Protein AF-A0A1V1X5X8-F1 (afdb_monomer)

Foldseek 3Di:
DDDDDFDFDDPPDPLVVVCVVVVVDDPDPVPDDGDDSPCVVPHDPQAVVQVVVLVVLLQLVLVCVVVVNAPQPDDPDPDDDPDDDPVNVVSVVQNVVCLVQVWHWDADPVGDIDTDRHDSVVSVVSSVVVNVDRRHHPDDPPPDD

Nearest PDB structures (foldseek):
  2v79-assembly1_B  TM=1.898E-01  e=1.488E-01  Bacillus subtilis
  4v7h-assembly1_AT  TM=1.642E-01  e=2.102E+00  Thermomyces lanuginosus
  4v6i-assembly1_AS  TM=2.571E-01  e=6.722E+00  Saccharomyces cerevisiae

Solvent-accessible surface area (backbone atoms only — not comparable to full-atom values): 9355 Å² total; per-residue (Å²): 141,76,92,79,87,82,63,86,72,60,84,97,36,71,67,55,58,52,35,53,77,68,68,71,57,65,98,42,75,90,68,63,65,80,51,73,82,78,44,81,84,86,37,54,74,51,43,52,56,34,51,55,50,50,52,52,52,51,51,52,51,19,55,39,36,63,72,72,44,75,80,64,84,94,56,91,69,85,70,88,74,77,94,63,60,75,64,58,54,50,48,51,53,47,48,55,50,22,76,73,73,44,54,56,66,49,65,49,98,88,62,53,77,46,77,57,88,59,42,61,68,58,36,48,55,48,52,60,53,48,77,78,48,85,86,61,44,78,71,76,78,79,73,83,125

Mean predicted aligned error: 13.85 Å

Secondary structure (DSSP, 8-state):
----------SS-HHHHHHHHTT-S-SSGGG--S----GGGTS-HHHHHHHHHHHHHHHHHHHHHHTT----TT--------S--HHHHHHHHHHHHHHHH---EEE-TT--EEE----HHHHHHHHHHHHTS----SS------

Radius of gyration: 19.25 Å; Cα contacts (8 Å, |Δi|>4): 101; chains: 1; bounding box: 50×44×46 Å

Structure (mmCIF, N/CA/C/O backbone):
data_AF-A0A1V1X5X8-F1
#
_entry.id   AF-A0A1V1X5X8-F1
#
loop_
_atom_site.group_PDB
_atom_site.id
_atom_site.type_symbol
_atom_site.label_atom_id
_atom_site.label_alt_id
_atom_site.label_comp_id
_atom_site.label_asym_id
_atom_site.label_entity_id
_atom_site.label_seq_id
_atom_site.pdbx_PDB_ins_code
_atom_site.Cartn_x
_atom_site.Cartn_y
_atom_site.Cartn_z
_atom_site.occupancy
_atom_site.B_iso_or_equiv
_atom_site.auth_seq_id
_atom_site.auth_comp_id
_atom_site.auth_asym_id
_atom_site.auth_atom_id
_atom_site.pdbx_PDB_model_num
ATOM 1 N N . MET A 1 1 ? 26.946 6.773 -8.003 1.00 38.41 1 MET A N 1
ATOM 2 C CA . MET A 1 1 ? 25.480 6.985 -8.058 1.00 38.41 1 MET A CA 1
ATOM 3 C C . MET A 1 1 ? 24.883 5.674 -8.562 1.00 38.41 1 MET A C 1
ATOM 5 O O . MET A 1 1 ? 25.233 5.287 -9.660 1.00 38.41 1 MET A O 1
ATOM 9 N N . THR A 1 2 ? 24.160 4.848 -7.809 1.00 34.84 2 THR A N 1
ATOM 10 C CA . THR A 1 2 ? 23.226 5.055 -6.687 1.00 34.84 2 THR A CA 1
ATOM 11 C C . THR A 1 2 ? 23.295 3.884 -5.694 1.00 34.84 2 THR A C 1
ATOM 13 O O . THR A 1 2 ? 23.499 2.751 -6.120 1.00 34.84 2 THR A O 1
ATOM 16 N N . MET A 1 3 ? 23.104 4.178 -4.402 1.00 31.17 3 MET A N 1
ATOM 17 C CA . MET A 1 3 ? 23.067 3.223 -3.285 1.00 31.17 3 MET A CA 1
ATOM 18 C C . MET A 1 3 ? 22.102 2.058 -3.527 1.00 31.17 3 MET A C 1
ATOM 20 O O . MET A 1 3 ? 20.928 2.257 -3.834 1.00 31.17 3 MET A O 1
ATOM 24 N N . THR A 1 4 ? 22.632 0.853 -3.361 1.00 39.50 4 THR A N 1
ATOM 25 C CA . THR A 1 4 ? 21.940 -0.433 -3.370 1.00 39.50 4 THR A CA 1
ATOM 26 C C . THR A 1 4 ? 21.416 -0.718 -1.963 1.00 39.50 4 THR A C 1
ATOM 28 O O . THR A 1 4 ? 22.206 -0.865 -1.034 1.00 39.50 4 THR A O 1
ATOM 31 N N . ASP A 1 5 ? 20.095 -0.788 -1.803 1.00 37.59 5 ASP A N 1
ATOM 32 C CA . ASP A 1 5 ? 19.448 -1.279 -0.583 1.00 37.59 5 ASP A CA 1
ATOM 33 C C . ASP A 1 5 ? 19.644 -2.807 -0.473 1.00 37.59 5 ASP A C 1
ATOM 35 O O . ASP A 1 5 ? 19.360 -3.545 -1.419 1.00 37.59 5 ASP A O 1
ATOM 39 N N . ILE A 1 6 ? 20.165 -3.270 0.668 1.00 39.81 6 ILE A N 1
ATOM 40 C CA . ILE A 1 6 ? 20.749 -4.609 0.875 1.00 39.81 6 ILE A CA 1
ATOM 41 C C . ILE A 1 6 ? 19.756 -5.538 1.596 1.00 39.81 6 ILE A C 1
ATOM 43 O O . ILE A 1 6 ? 19.283 -5.211 2.683 1.00 39.81 6 ILE A O 1
ATOM 47 N N . LEU A 1 7 ? 19.498 -6.731 1.043 1.00 44.41 7 LEU A N 1
ATOM 48 C CA . LEU A 1 7 ? 18.863 -7.869 1.736 1.00 44.41 7 LEU A CA 1
ATOM 49 C C . LEU A 1 7 ? 19.526 -9.185 1.279 1.00 44.41 7 LEU A C 1
ATOM 51 O O . LEU A 1 7 ? 19.619 -9.454 0.084 1.00 44.41 7 LEU A O 1
ATOM 55 N N . LEU A 1 8 ? 20.034 -9.970 2.236 1.00 42.66 8 LEU A N 1
ATOM 56 C CA . LEU A 1 8 ? 20.897 -11.147 2.041 1.00 42.66 8 LEU A CA 1
ATOM 57 C C . LEU A 1 8 ? 20.191 -12.301 1.300 1.00 42.66 8 LEU A C 1
ATOM 59 O O . LEU A 1 8 ? 19.216 -12.850 1.801 1.00 42.66 8 LEU A O 1
ATOM 63 N N . ILE A 1 9 ? 20.742 -12.720 0.154 1.00 48.03 9 ILE A N 1
ATOM 64 C CA . ILE A 1 9 ? 20.461 -14.023 -0.470 1.00 48.03 9 ILE A CA 1
ATOM 65 C C . ILE A 1 9 ? 21.612 -14.948 -0.059 1.00 48.03 9 ILE A C 1
ATOM 67 O O . ILE A 1 9 ? 22.742 -14.740 -0.495 1.00 48.03 9 ILE A O 1
ATOM 71 N N . GLN A 1 10 ? 21.353 -15.938 0.795 1.00 47.47 10 GLN A N 1
ATOM 72 C CA . GLN A 1 10 ? 22.310 -16.999 1.134 1.00 47.47 10 GLN A CA 1
ATOM 73 C C . GLN A 1 10 ? 21.636 -18.371 0.952 1.00 47.47 10 GLN A C 1
ATOM 75 O O . GLN A 1 10 ? 20.449 -18.493 1.242 1.00 47.47 10 GLN A O 1
ATOM 80 N N . PRO A 1 11 ? 22.327 -19.408 0.446 1.00 53.38 11 PRO A N 1
ATOM 81 C CA . PRO A 1 11 ? 21.779 -20.767 0.414 1.00 53.38 11 PRO A CA 1
ATOM 82 C C . PRO A 1 11 ? 21.581 -21.325 1.843 1.00 53.38 11 PRO A C 1
ATOM 84 O O . PRO A 1 11 ? 22.369 -20.976 2.723 1.00 53.38 11 PRO A O 1
ATOM 87 N N . PRO A 1 12 ? 20.574 -22.192 2.098 1.00 50.28 12 PRO A N 1
ATOM 88 C CA . PRO A 1 12 ? 19.619 -22.795 1.168 1.00 50.28 12 PRO A CA 1
ATOM 89 C C . PRO A 1 12 ? 18.260 -22.078 1.241 1.00 50.28 12 PRO A C 1
ATOM 91 O O . PRO A 1 12 ? 17.331 -22.511 1.921 1.00 50.28 12 PRO A O 1
ATOM 94 N N . ILE A 1 13 ? 18.134 -20.942 0.558 1.00 61.31 13 ILE A N 1
ATOM 95 C CA . ILE A 1 13 ? 16.864 -20.218 0.446 1.00 61.31 13 ILE A CA 1
ATOM 96 C C . ILE A 1 13 ? 16.261 -20.528 -0.924 1.00 61.31 13 ILE A C 1
ATOM 98 O O . ILE A 1 13 ? 16.968 -20.530 -1.928 1.00 61.31 13 ILE A O 1
ATOM 102 N N . ARG A 1 14 ? 14.944 -20.755 -0.974 1.00 61.22 14 ARG A N 1
ATOM 103 C CA . ARG A 1 14 ? 14.159 -21.023 -2.197 1.00 61.22 14 ARG A CA 1
ATOM 104 C C . ARG A 1 14 ? 14.453 -20.043 -3.348 1.00 61.22 14 ARG A C 1
ATOM 106 O O . ARG A 1 14 ? 14.395 -20.417 -4.515 1.00 61.22 14 ARG A O 1
ATOM 113 N N . ASP A 1 15 ? 14.809 -18.804 -3.022 1.00 60.84 15 ASP A N 1
ATOM 114 C CA . ASP A 1 15 ? 15.202 -17.780 -3.993 1.00 60.84 15 ASP A CA 1
ATOM 115 C C . ASP A 1 15 ? 16.486 -18.145 -4.757 1.00 60.84 15 ASP A C 1
ATOM 117 O O . ASP A 1 15 ? 16.589 -17.854 -5.948 1.00 60.84 15 ASP A O 1
ATOM 121 N N . PHE A 1 16 ? 17.443 -18.823 -4.114 1.00 65.69 16 PHE A N 1
ATOM 122 C CA . PHE A 1 16 ? 18.665 -19.315 -4.756 1.00 65.69 16 PHE A CA 1
ATOM 123 C C . PHE A 1 16 ? 18.345 -20.373 -5.818 1.00 65.69 16 PHE A C 1
ATOM 125 O O . PHE A 1 16 ? 18.811 -20.271 -6.952 1.00 65.69 16 PHE A O 1
ATOM 132 N N . GLU A 1 17 ? 17.498 -21.348 -5.476 1.00 68.38 17 GLU A N 1
ATOM 133 C CA . GLU A 1 17 ? 17.066 -22.401 -6.405 1.00 68.38 17 GLU A CA 1
ATOM 134 C C . GLU A 1 17 ? 16.296 -21.817 -7.594 1.00 68.38 17 GLU A C 1
ATOM 136 O O . GLU A 1 17 ? 16.559 -22.168 -8.743 1.00 68.38 17 GLU A O 1
ATOM 141 N N . LEU A 1 18 ? 15.393 -20.863 -7.342 1.00 67.44 18 LEU A N 1
ATOM 142 C CA . LEU A 1 18 ? 14.653 -20.174 -8.397 1.00 67.44 18 LEU A CA 1
ATOM 143 C C . LEU A 1 18 ? 15.593 -19.414 -9.347 1.00 67.44 18 LEU A C 1
ATOM 145 O O . LEU A 1 18 ? 15.452 -19.521 -10.563 1.00 67.44 18 LEU A O 1
ATOM 149 N N . CYS A 1 19 ? 16.572 -18.677 -8.815 1.00 65.75 19 CYS A N 1
ATOM 150 C CA . CYS A 1 19 ? 17.537 -17.937 -9.633 1.00 65.75 19 CYS A CA 1
ATOM 151 C C . CYS A 1 19 ? 18.460 -18.866 -10.437 1.00 65.75 19 CYS A C 1
ATOM 153 O O . CYS A 1 19 ? 18.830 -18.530 -11.566 1.00 65.75 19 CYS A O 1
ATOM 155 N N . SER A 1 20 ? 18.815 -20.026 -9.874 1.00 69.62 20 SER A N 1
ATOM 156 C CA . SER A 1 20 ? 19.581 -21.071 -10.561 1.00 69.62 20 SER A CA 1
ATOM 157 C C . SER A 1 20 ? 18.790 -21.651 -11.734 1.00 69.62 20 SER A C 1
ATOM 159 O O . SER A 1 20 ? 19.279 -21.657 -12.864 1.00 69.62 20 SER A O 1
ATOM 161 N N . ASN A 1 21 ? 17.524 -22.015 -11.503 1.00 73.94 21 ASN A N 1
ATOM 162 C CA . ASN A 1 21 ? 16.625 -22.535 -12.537 1.00 73.94 21 ASN A CA 1
ATOM 163 C C . ASN A 1 21 ? 16.388 -21.529 -13.673 1.00 73.94 21 ASN A C 1
ATOM 165 O O . ASN A 1 21 ? 16.268 -21.913 -14.835 1.00 73.94 21 ASN A O 1
ATOM 169 N N . LEU A 1 22 ? 16.355 -20.235 -13.351 1.00 71.25 22 LEU A N 1
ATOM 170 C CA . LEU A 1 22 ? 16.197 -19.155 -14.325 1.00 71.25 22 LEU A CA 1
ATOM 171 C C . LEU A 1 22 ? 17.508 -18.762 -15.036 1.00 71.25 22 LEU A C 1
ATOM 173 O O . LEU A 1 22 ? 17.475 -17.883 -15.894 1.00 71.25 22 LEU A O 1
ATOM 177 N N . LYS A 1 23 ? 18.648 -19.397 -14.713 1.00 70.81 23 LYS A N 1
ATOM 178 C CA . LYS A 1 23 ? 19.988 -19.098 -15.264 1.00 70.81 23 LYS A CA 1
ATOM 179 C C . LYS A 1 23 ? 20.426 -17.634 -15.100 1.00 70.81 23 LYS A C 1
ATOM 181 O O . LYS A 1 23 ? 21.117 -17.087 -15.953 1.00 70.81 23 LYS A O 1
ATOM 186 N N . ILE A 1 24 ? 20.015 -16.992 -14.007 1.00 71.31 24 ILE A N 1
ATOM 187 C CA . ILE A 1 24 ? 20.370 -15.591 -13.704 1.00 71.31 24 ILE A CA 1
ATOM 188 C C . ILE A 1 24 ? 21.609 -15.516 -12.795 1.00 71.31 24 ILE A C 1
ATOM 190 O O . ILE A 1 24 ? 22.236 -14.464 -12.664 1.00 71.31 24 ILE A O 1
ATOM 194 N N . LEU A 1 25 ? 21.971 -16.627 -12.144 1.00 71.62 25 LEU A N 1
ATOM 195 C CA . LEU A 1 25 ? 23.138 -16.682 -11.268 1.00 71.62 25 LEU A CA 1
ATOM 196 C C . LEU A 1 25 ? 24.450 -16.606 -12.072 1.00 71.62 25 LEU A C 1
ATOM 198 O O . LEU A 1 25 ? 24.530 -17.190 -13.150 1.00 71.62 25 LEU A O 1
ATOM 202 N N . PRO A 1 26 ? 25.493 -15.940 -11.544 1.00 69.19 26 PRO A N 1
ATOM 203 C CA . PRO A 1 26 ? 26.822 -15.961 -12.146 1.00 69.19 26 PRO A CA 1
ATOM 204 C C . PRO A 1 26 ? 27.417 -17.375 -12.183 1.00 69.19 26 PRO A C 1
ATOM 206 O O . PRO A 1 26 ? 27.251 -18.137 -11.230 1.00 69.19 26 PRO A O 1
ATOM 209 N N . ASP A 1 27 ? 28.216 -17.673 -13.213 1.00 69.19 27 ASP A N 1
ATOM 210 C CA . ASP A 1 27 ? 28.870 -18.984 -13.395 1.00 69.19 27 ASP A CA 1
ATOM 211 C C . ASP A 1 27 ? 29.817 -19.371 -12.247 1.00 69.19 27 ASP A C 1
ATOM 213 O O . ASP A 1 27 ? 30.105 -20.546 -12.026 1.00 69.19 27 ASP A O 1
ATOM 217 N N . LYS A 1 28 ? 30.340 -18.380 -11.514 1.00 70.75 28 LYS A N 1
ATOM 218 C CA . LYS A 1 28 ? 31.267 -18.589 -10.396 1.00 70.75 28 LYS A CA 1
ATOM 219 C C . LYS A 1 28 ? 30.673 -18.048 -9.104 1.00 70.75 28 LYS A C 1
ATOM 221 O O . LYS A 1 28 ? 30.284 -16.88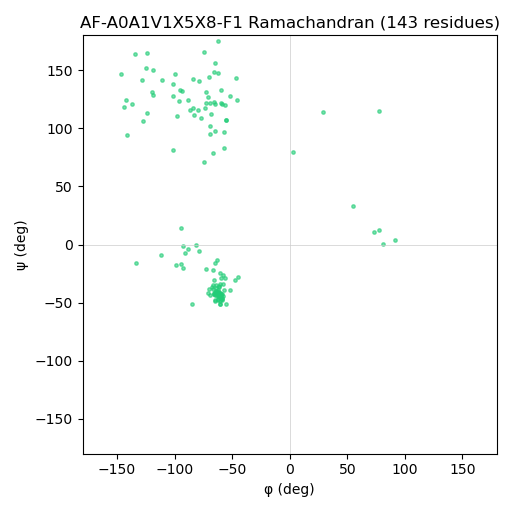4 -9.035 1.00 70.75 28 LYS A O 1
ATOM 226 N N . PHE A 1 29 ? 30.712 -18.860 -8.047 1.00 66.19 29 PHE A N 1
ATOM 227 C CA . PHE A 1 29 ? 30.240 -18.478 -6.710 1.00 66.19 29 PHE A CA 1
ATOM 228 C C . PHE A 1 29 ? 30.958 -17.233 -6.161 1.00 66.19 29 PHE A C 1
ATOM 230 O O . PHE A 1 29 ? 30.34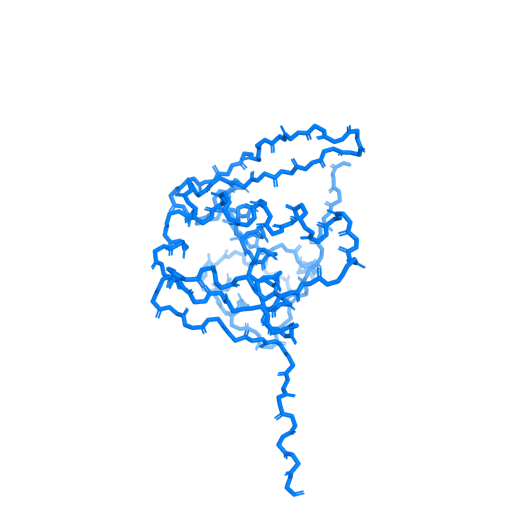0 -16.388 -5.529 1.00 66.19 29 PHE A O 1
ATOM 237 N N . SER A 1 30 ? 32.243 -17.049 -6.481 1.00 65.25 30 SER A N 1
ATOM 238 C CA . SER A 1 30 ? 33.019 -15.857 -6.100 1.00 65.25 30 SER A CA 1
ATOM 239 C C . SER A 1 30 ? 32.532 -14.551 -6.744 1.00 65.25 30 SER A C 1
ATOM 241 O O . SER A 1 30 ? 32.893 -13.470 -6.283 1.00 65.25 30 SER A O 1
ATOM 243 N N . LEU A 1 31 ? 31.715 -14.635 -7.799 1.00 61.97 31 LEU A N 1
ATOM 244 C CA . LEU A 1 31 ? 31.061 -13.491 -8.438 1.00 61.97 31 LEU A CA 1
ATOM 245 C C . LEU A 1 31 ? 29.676 -13.203 -7.841 1.00 61.97 31 LEU A C 1
ATOM 247 O O . LEU A 1 31 ? 29.074 -12.181 -8.177 1.00 61.97 31 LEU A O 1
ATOM 251 N N . MET A 1 32 ? 29.168 -14.066 -6.952 1.00 64.62 32 MET A N 1
ATOM 252 C CA . MET A 1 32 ? 27.943 -13.800 -6.206 1.00 64.62 32 MET A CA 1
ATOM 253 C C . MET A 1 32 ? 28.211 -12.669 -5.214 1.00 64.62 32 MET A C 1
ATOM 255 O O . MET A 1 32 ? 28.822 -12.856 -4.166 1.00 64.62 32 MET A O 1
ATOM 259 N N . ARG A 1 33 ? 27.763 -11.460 -5.549 1.00 59.97 33 ARG A N 1
ATOM 260 C CA . ARG A 1 33 ? 27.704 -10.362 -4.582 1.00 59.97 33 ARG A CA 1
ATOM 261 C C . ARG A 1 33 ? 26.406 -10.475 -3.797 1.00 59.97 33 ARG A C 1
ATOM 263 O O . ARG A 1 33 ? 25.366 -10.792 -4.372 1.00 59.97 33 ARG A O 1
ATOM 270 N N . SER A 1 34 ? 26.454 -10.173 -2.503 1.00 48.22 34 SER A N 1
ATOM 271 C CA . SER A 1 34 ? 25.253 -10.050 -1.680 1.00 48.22 34 SER A CA 1
ATOM 272 C C . SER A 1 34 ? 24.293 -9.032 -2.309 1.00 48.22 34 SER A C 1
ATOM 274 O O . SER A 1 34 ? 24.518 -7.826 -2.246 1.00 48.22 34 SER A O 1
ATOM 276 N N . SER A 1 35 ? 23.213 -9.564 -2.885 1.00 55.91 35 SER A N 1
ATOM 277 C CA . SER A 1 35 ? 21.990 -8.918 -3.377 1.00 55.91 35 SER A CA 1
ATOM 278 C C . SER A 1 35 ? 22.018 -8.171 -4.724 1.00 55.91 35 SER A C 1
ATOM 280 O O . SER A 1 35 ? 22.574 -7.089 -4.878 1.00 55.91 35 SER A O 1
ATOM 282 N N . ALA A 1 36 ? 21.247 -8.709 -5.669 1.00 49.38 36 ALA A N 1
ATOM 283 C CA . ALA A 1 36 ? 20.113 -8.006 -6.261 1.00 49.38 36 ALA A CA 1
ATOM 284 C C . ALA A 1 36 ? 19.032 -9.064 -6.510 1.00 49.38 36 ALA A C 1
ATOM 286 O O . ALA A 1 36 ? 19.280 -10.019 -7.241 1.00 49.38 36 ALA A O 1
ATOM 287 N N . LEU A 1 37 ? 17.859 -8.931 -5.878 1.00 51.22 37 LEU A N 1
ATOM 288 C CA . LEU A 1 37 ? 16.689 -9.722 -6.261 1.00 51.22 37 LEU A CA 1
ATOM 289 C C . LEU A 1 37 ? 16.457 -9.442 -7.750 1.00 51.22 37 LEU A C 1
ATOM 291 O O . LEU A 1 37 ? 16.268 -8.272 -8.109 1.00 51.22 37 LEU A O 1
ATOM 295 N N . PRO A 1 38 ? 16.506 -10.461 -8.616 1.00 51.22 38 PRO A N 1
ATOM 296 C CA . PRO A 1 38 ? 16.343 -10.265 -10.039 1.00 51.22 38 PRO A CA 1
ATOM 297 C C . PRO A 1 38 ? 14.863 -10.004 -10.353 1.00 51.22 38 PRO A C 1
ATOM 299 O O . PRO A 1 38 ? 14.145 -10.829 -10.904 1.00 51.22 38 PRO A O 1
ATOM 302 N N . LEU A 1 39 ? 14.365 -8.829 -9.959 1.00 52.16 39 LEU A N 1
ATOM 303 C CA . LEU A 1 39 ? 12.990 -8.410 -10.230 1.00 52.16 39 LEU A CA 1
ATOM 304 C C . LEU A 1 39 ? 12.821 -8.054 -11.710 1.00 52.16 39 LEU A C 1
ATOM 306 O O . LEU A 1 39 ? 11.716 -8.118 -12.225 1.00 52.16 39 LEU A O 1
ATOM 310 N N . PHE A 1 40 ? 13.915 -7.752 -12.416 1.00 50.81 40 PHE A N 1
ATOM 311 C CA . PHE A 1 40 ? 13.902 -7.271 -13.799 1.00 50.81 40 PHE A CA 1
ATOM 312 C C . PHE A 1 40 ? 13.338 -8.254 -14.835 1.00 50.81 40 PHE A C 1
ATOM 314 O O . PHE A 1 40 ? 13.050 -7.823 -15.948 1.00 50.81 40 PHE A O 1
ATOM 321 N N . HIS A 1 41 ? 13.156 -9.535 -14.503 1.00 52.88 41 HIS A N 1
ATOM 322 C CA . HIS A 1 41 ? 12.692 -10.537 -15.474 1.00 52.88 41 HIS A CA 1
ATOM 323 C C . HIS A 1 41 ? 11.170 -10.725 -15.482 1.00 52.88 41 HIS A C 1
ATOM 325 O O . HIS A 1 41 ? 10.630 -11.207 -16.470 1.00 52.88 41 HIS A O 1
ATOM 331 N N . ALA A 1 42 ? 10.475 -10.327 -14.410 1.00 57.75 42 ALA A N 1
ATOM 332 C CA . ALA A 1 42 ? 9.018 -10.462 -14.286 1.00 57.75 42 ALA A CA 1
ATOM 333 C C . ALA A 1 42 ? 8.323 -9.191 -13.765 1.00 57.75 42 ALA A C 1
ATOM 335 O O . ALA A 1 42 ? 7.107 -9.063 -13.890 1.00 57.75 42 ALA A O 1
ATOM 336 N N . THR A 1 43 ? 9.074 -8.248 -13.189 1.00 65.94 43 THR A N 1
ATOM 337 C CA . THR A 1 43 ? 8.541 -7.105 -12.444 1.00 65.94 43 THR A CA 1
ATOM 338 C C . THR A 1 43 ? 9.290 -5.824 -12.807 1.00 65.94 43 THR A C 1
ATOM 340 O O . THR A 1 43 ? 10.493 -5.670 -12.600 1.00 65.94 43 THR A O 1
ATOM 343 N N . THR A 1 44 ? 8.575 -4.827 -13.314 1.00 80.25 44 THR A N 1
ATOM 344 C CA . THR A 1 44 ? 9.168 -3.519 -13.610 1.00 80.25 44 THR A CA 1
ATOM 345 C C . THR A 1 44 ? 9.644 -2.820 -12.328 1.00 80.25 44 THR A C 1
ATOM 347 O O . THR A 1 44 ? 9.107 -3.032 -11.238 1.00 80.25 44 THR A O 1
ATOM 350 N N . ARG A 1 45 ? 10.605 -1.888 -12.439 1.00 80.25 45 ARG A N 1
ATOM 351 C CA . ARG A 1 45 ? 11.061 -1.055 -11.301 1.00 80.25 45 ARG A CA 1
ATOM 352 C C . ARG A 1 45 ? 9.891 -0.371 -10.576 1.00 80.25 45 ARG A C 1
ATOM 354 O O . ARG A 1 45 ? 9.879 -0.286 -9.350 1.00 80.25 45 ARG A O 1
ATOM 361 N N . LYS A 1 46 ? 8.892 0.092 -11.335 1.00 85.12 46 LYS A N 1
ATOM 362 C CA .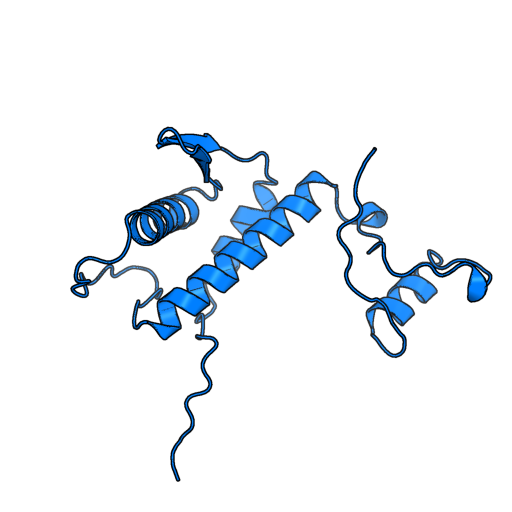 LYS A 1 46 ? 7.658 0.696 -10.807 1.00 85.12 46 LYS A CA 1
ATOM 363 C C . LYS A 1 46 ? 6.889 -0.289 -9.925 1.00 85.12 46 LYS A C 1
ATOM 365 O O . LYS A 1 46 ? 6.431 0.075 -8.843 1.00 85.12 46 LYS A O 1
ATOM 370 N N . GLU A 1 47 ? 6.748 -1.528 -10.372 1.00 84.81 47 GLU A N 1
ATOM 371 C CA . GLU A 1 47 ? 6.038 -2.578 -9.645 1.00 84.81 47 GLU A CA 1
ATOM 372 C C . GLU A 1 47 ? 6.796 -3.042 -8.405 1.00 84.81 47 GLU A C 1
ATOM 374 O O . GLU A 1 47 ? 6.189 -3.143 -7.344 1.00 84.81 47 GLU A O 1
ATOM 379 N N . ALA A 1 48 ? 8.116 -3.209 -8.493 1.00 86.06 48 ALA A N 1
ATOM 380 C CA . ALA A 1 48 ? 8.966 -3.515 -7.344 1.00 86.06 48 ALA A CA 1
ATOM 381 C C . ALA A 1 48 ? 8.807 -2.471 -6.225 1.00 86.06 48 ALA A C 1
ATOM 383 O O . ALA A 1 48 ? 8.489 -2.805 -5.083 1.00 86.06 48 ALA A O 1
ATOM 384 N N . VAL A 1 49 ? 8.928 -1.182 -6.565 1.00 88.00 49 VAL A N 1
ATOM 385 C CA . VAL A 1 49 ? 8.715 -0.081 -5.612 1.00 88.00 49 VAL A CA 1
ATOM 386 C C . VAL A 1 49 ? 7.282 -0.083 -5.071 1.00 88.00 49 VAL A C 1
ATOM 388 O O . VAL A 1 49 ? 7.069 0.195 -3.890 1.00 88.00 49 VAL A O 1
ATOM 391 N N . THR A 1 50 ? 6.294 -0.419 -5.904 1.00 89.25 50 THR A N 1
ATOM 392 C CA . THR A 1 50 ? 4.894 -0.542 -5.468 1.00 89.25 50 THR A CA 1
ATOM 393 C C . THR A 1 50 ? 4.743 -1.650 -4.425 1.00 89.25 50 THR A C 1
ATOM 395 O O . THR A 1 50 ? 4.151 -1.406 -3.378 1.00 89.25 50 THR A O 1
ATOM 398 N N . LEU A 1 51 ? 5.325 -2.831 -4.650 1.00 89.75 51 LEU A N 1
ATOM 399 C CA . LEU A 1 51 ? 5.28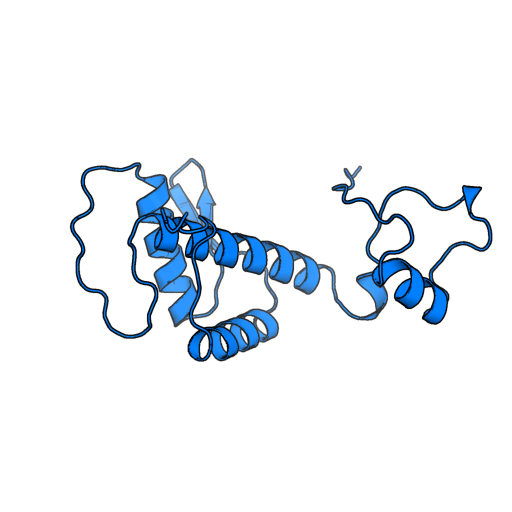5 -3.954 -3.708 1.00 89.75 51 LEU A CA 1
ATOM 400 C C . LEU A 1 51 ? 5.953 -3.615 -2.374 1.00 89.75 51 LEU A C 1
ATOM 402 O O . LEU A 1 51 ? 5.377 -3.887 -1.323 1.00 89.75 51 LEU A O 1
ATOM 406 N N . LEU A 1 52 ? 7.115 -2.955 -2.392 1.00 89.94 52 LEU A N 1
ATOM 407 C CA . LEU A 1 52 ? 7.784 -2.512 -1.164 1.00 89.94 52 LEU A CA 1
ATOM 408 C C . LEU A 1 52 ? 6.912 -1.536 -0.363 1.00 89.94 52 LEU A C 1
ATOM 410 O O . LEU A 1 52 ? 6.795 -1.649 0.859 1.00 89.94 52 LEU A O 1
ATOM 414 N N . ARG A 1 53 ? 6.240 -0.598 -1.043 1.00 91.62 53 ARG A N 1
ATOM 415 C CA . ARG A 1 53 ? 5.292 0.323 -0.397 1.00 91.62 53 ARG A CA 1
ATOM 416 C C . ARG A 1 53 ? 4.084 -0.416 0.173 1.00 91.62 53 ARG A C 1
ATOM 418 O O . ARG A 1 53 ? 3.697 -0.138 1.305 1.00 91.62 53 ARG A O 1
ATOM 425 N N . LEU A 1 54 ? 3.524 -1.374 -0.565 1.00 92.06 54 LEU A N 1
ATOM 426 C CA . LEU A 1 54 ? 2.426 -2.221 -0.093 1.00 92.06 54 LEU A CA 1
ATOM 427 C C . LEU A 1 54 ? 2.829 -3.043 1.137 1.00 92.06 54 LEU A C 1
ATOM 429 O O . LEU A 1 54 ? 2.059 -3.117 2.091 1.00 92.06 54 LEU A O 1
ATOM 433 N N . GLY A 1 55 ? 4.050 -3.582 1.167 1.00 90.88 55 GLY A N 1
ATOM 434 C CA . GLY A 1 55 ? 4.605 -4.262 2.339 1.00 90.88 55 GLY A CA 1
ATOM 435 C C . GLY A 1 55 ? 4.684 -3.344 3.561 1.00 90.88 55 GLY A C 1
ATOM 436 O O . GLY A 1 55 ? 4.264 -3.725 4.652 1.00 90.88 55 GLY A O 1
ATOM 437 N N . ARG A 1 56 ? 5.121 -2.090 3.383 1.00 90.75 56 ARG A N 1
ATOM 438 C CA . ARG A 1 56 ? 5.113 -1.087 4.464 1.00 90.75 56 ARG A CA 1
ATOM 439 C C . ARG A 1 56 ? 3.701 -0.759 4.948 1.00 90.75 56 ARG A C 1
ATOM 441 O O . ARG A 1 56 ? 3.497 -0.640 6.152 1.00 90.75 56 ARG A O 1
ATOM 448 N N . ILE A 1 57 ? 2.736 -0.637 4.036 1.00 90.94 57 ILE A N 1
ATOM 449 C CA . ILE A 1 57 ? 1.323 -0.419 4.377 1.00 90.94 57 ILE A CA 1
ATOM 450 C C . ILE A 1 57 ? 0.778 -1.611 5.169 1.00 90.94 57 ILE A C 1
ATOM 452 O O . ILE A 1 57 ? 0.130 -1.413 6.193 1.00 90.94 57 ILE A O 1
ATOM 456 N N . LEU A 1 58 ? 1.085 -2.842 4.752 1.00 90.31 58 LEU A N 1
ATOM 457 C CA . LEU A 1 58 ? 0.714 -4.051 5.485 1.00 90.31 58 LEU A CA 1
ATOM 458 C C . LEU A 1 58 ? 1.314 -4.063 6.891 1.00 90.31 58 LEU A C 1
ATOM 460 O O . LEU A 1 58 ? 0.591 -4.306 7.850 1.00 90.31 58 LEU A O 1
ATOM 464 N N . ASN A 1 59 ? 2.598 -3.746 7.033 1.00 90.06 59 ASN A N 1
ATOM 465 C CA . ASN A 1 59 ? 3.244 -3.675 8.344 1.00 90.06 59 ASN A CA 1
ATOM 466 C C . ASN A 1 59 ? 2.616 -2.594 9.231 1.00 90.06 59 ASN A C 1
ATOM 468 O O . ASN A 1 59 ? 2.387 -2.832 10.413 1.00 90.06 59 ASN A O 1
ATOM 472 N N . PHE A 1 60 ? 2.264 -1.439 8.662 1.00 89.94 60 PHE A N 1
ATOM 473 C CA . PHE A 1 60 ? 1.543 -0.401 9.393 1.00 89.94 60 PHE A CA 1
ATOM 474 C C . PHE A 1 60 ? 0.144 -0.864 9.821 1.00 89.94 60 PHE A C 1
ATOM 476 O O . PHE A 1 60 ? -0.261 -0.619 10.952 1.00 89.94 60 PHE A O 1
ATOM 483 N N . MET A 1 61 ? -0.574 -1.601 8.967 1.00 87.38 61 MET A N 1
ATOM 484 C CA . MET A 1 61 ? -1.841 -2.236 9.335 1.00 87.38 61 MET A CA 1
ATOM 485 C C . MET A 1 61 ? -1.665 -3.201 10.516 1.00 87.38 61 MET A C 1
ATOM 487 O O . MET A 1 61 ? -2.405 -3.102 11.489 1.00 87.38 61 MET A O 1
ATOM 491 N N . LYS A 1 62 ? -0.657 -4.080 10.491 1.00 86.88 62 LYS A N 1
ATOM 492 C CA . LYS A 1 62 ? -0.368 -4.985 11.619 1.00 86.88 62 LYS A CA 1
ATOM 493 C C . LYS A 1 62 ? -0.080 -4.219 12.911 1.00 86.88 62 LYS A C 1
ATOM 495 O O . LYS A 1 62 ? -0.686 -4.511 13.934 1.00 86.88 62 LYS A O 1
ATOM 500 N N . TYR A 1 63 ? 0.763 -3.190 12.831 1.00 86.38 63 TYR A N 1
ATOM 501 C CA . TYR A 1 63 ? 1.078 -2.309 13.956 1.00 86.38 63 TYR A CA 1
ATOM 502 C C . TYR A 1 63 ? -0.168 -1.636 14.553 1.00 86.38 63 TYR A C 1
ATOM 504 O O . TYR A 1 63 ? -0.278 -1.493 15.768 1.00 86.38 63 TYR A O 1
ATOM 512 N N . LEU A 1 64 ? -1.125 -1.226 13.716 1.00 84.75 64 LEU A N 1
ATOM 513 C CA . LEU A 1 64 ? -2.385 -0.664 14.196 1.00 84.75 64 LEU A CA 1
ATOM 514 C C . LEU A 1 64 ? -3.268 -1.732 14.867 1.00 84.75 64 LEU A C 1
ATOM 516 O O . LEU A 1 64 ? -3.875 -1.438 15.896 1.00 84.75 64 LEU A O 1
ATOM 520 N N . VAL A 1 65 ? -3.307 -2.961 14.336 1.00 84.25 65 VAL A N 1
ATOM 521 C CA . VAL A 1 65 ? -4.018 -4.094 14.962 1.00 84.25 65 VAL A CA 1
ATOM 522 C C . VAL A 1 65 ? -3.447 -4.413 16.341 1.00 84.25 65 VAL A C 1
ATOM 524 O O . VAL A 1 65 ? -4.221 -4.580 17.279 1.00 84.25 65 VAL A O 1
ATOM 527 N N . ASP A 1 66 ? -2.119 -4.419 16.487 1.00 81.88 66 ASP A N 1
ATOM 528 C CA . ASP A 1 66 ? -1.442 -4.630 17.778 1.00 81.88 66 ASP A CA 1
ATOM 529 C C . ASP A 1 66 ? -1.856 -3.587 18.834 1.00 81.88 66 ASP A C 1
ATOM 531 O O . ASP A 1 66 ? -1.839 -3.859 20.029 1.00 81.88 66 ASP A O 1
ATOM 535 N N . ARG A 1 67 ? -2.284 -2.394 18.403 1.00 80.56 67 ARG A N 1
ATOM 536 C CA . ARG A 1 67 ? -2.778 -1.308 19.269 1.00 80.56 67 ARG A CA 1
ATOM 537 C C . ARG A 1 67 ? -4.301 -1.291 19.428 1.00 80.56 67 ARG A C 1
ATOM 539 O O . ARG A 1 67 ? -4.866 -0.286 19.853 1.00 80.56 67 ARG A O 1
ATOM 546 N N . GLY A 1 68 ? -4.982 -2.371 19.050 1.00 74.00 68 GLY A N 1
ATOM 547 C CA . GLY A 1 68 ? -6.435 -2.500 19.171 1.00 74.00 68 GLY A CA 1
ATOM 548 C C . GLY A 1 68 ? -7.232 -1.752 18.099 1.00 74.00 68 GLY A C 1
ATOM 549 O O . GLY A 1 68 ? -8.451 -1.614 18.224 1.00 74.00 68 GLY A O 1
ATOM 550 N N . TRP A 1 69 ? -6.593 -1.268 17.027 1.00 73.31 69 TRP A N 1
ATOM 551 C CA . TRP A 1 69 ? -7.323 -0.704 15.894 1.00 73.31 69 TRP A CA 1
ATOM 552 C C . TRP A 1 69 ? -7.844 -1.828 14.999 1.00 73.31 69 TRP A C 1
ATOM 554 O O . TRP A 1 69 ? -7.075 -2.579 14.397 1.00 73.31 69 TRP A O 1
ATOM 564 N N . ASN A 1 70 ? -9.165 -1.950 14.894 1.00 64.81 70 ASN A N 1
ATOM 565 C CA . ASN A 1 70 ? -9.765 -3.012 14.102 1.00 64.81 70 ASN A CA 1
ATOM 566 C C . ASN A 1 70 ? -9.851 -2.608 12.621 1.00 64.81 70 ASN A C 1
ATOM 568 O O . ASN A 1 70 ? -10.531 -1.646 12.267 1.00 64.81 70 ASN A O 1
ATOM 572 N N . ILE A 1 71 ? -9.154 -3.356 11.762 1.00 63.25 71 ILE A N 1
ATOM 573 C CA . ILE A 1 71 ? -9.055 -3.105 10.309 1.00 63.25 71 ILE A CA 1
ATOM 574 C C . ILE A 1 71 ? -10.182 -3.799 9.539 1.00 63.25 71 ILE A C 1
ATOM 576 O O . ILE A 1 71 ? -10.303 -3.630 8.327 1.00 63.25 71 ILE A O 1
ATOM 580 N N . THR A 1 72 ? -11.036 -4.578 10.211 1.00 52.50 72 THR A N 1
ATOM 581 C CA . THR A 1 72 ? -12.115 -5.297 9.532 1.00 52.50 72 THR A CA 1
ATOM 582 C C . THR A 1 72 ? -13.028 -4.322 8.803 1.00 52.50 72 THR A C 1
ATOM 584 O O . THR A 1 72 ? -13.599 -3.407 9.401 1.00 52.50 72 THR A O 1
ATOM 587 N N . GLY A 1 73 ? -13.114 -4.534 7.489 1.00 51.12 73 GLY A N 1
ATOM 588 C CA . GLY A 1 73 ? -13.877 -3.722 6.562 1.00 51.12 73 GLY A CA 1
ATOM 589 C C . GLY A 1 73 ? -15.284 -3.412 7.067 1.00 51.12 73 GLY A C 1
ATOM 590 O O . GLY A 1 73 ? -15.948 -4.244 7.676 1.00 51.12 73 GLY A O 1
ATOM 591 N N . ALA A 1 74 ? -15.715 -2.194 6.754 1.00 39.19 74 ALA A N 1
ATOM 592 C CA . ALA A 1 74 ? -17.077 -1.679 6.879 1.00 39.19 74 ALA A CA 1
ATOM 593 C C . ALA A 1 74 ? -17.578 -1.183 8.247 1.00 39.19 74 ALA A C 1
ATOM 595 O O . ALA A 1 74 ? -18.684 -0.654 8.290 1.00 39.19 74 ALA A O 1
ATOM 596 N N . SER A 1 75 ? -16.803 -1.189 9.336 1.00 40.44 75 SER A N 1
ATOM 597 C CA . SER A 1 75 ? -17.238 -0.433 10.524 1.00 40.44 75 SER A CA 1
ATOM 598 C C . SER A 1 75 ? -16.085 0.257 11.232 1.00 40.44 75 SER A C 1
ATOM 600 O O . SER A 1 75 ? -15.404 -0.301 12.090 1.00 40.44 75 SER A O 1
ATOM 602 N N . ILE A 1 76 ? -15.897 1.527 10.866 1.00 46.94 76 ILE A N 1
ATOM 603 C CA . ILE A 1 76 ? -15.128 2.505 11.631 1.00 46.94 76 ILE A CA 1
ATOM 604 C C . ILE A 1 76 ? -15.911 2.751 12.927 1.00 46.94 76 ILE A C 1
ATOM 606 O O . ILE A 1 76 ? -16.623 3.745 13.062 1.00 46.94 76 ILE A O 1
ATOM 610 N N . LYS A 1 77 ? -15.818 1.841 13.900 1.00 37.50 77 LYS A N 1
ATOM 611 C CA . LYS A 1 77 ? -16.159 2.213 15.270 1.00 37.50 77 LYS A CA 1
ATOM 612 C C . LYS A 1 77 ? -15.070 3.174 15.730 1.00 37.50 77 LYS A C 1
ATOM 614 O O . LYS A 1 77 ? -13.888 2.841 15.682 1.00 37.50 77 LYS A O 1
ATOM 619 N N . LYS A 1 78 ? -15.477 4.388 16.118 1.00 42.00 78 LYS A N 1
ATOM 620 C CA . LYS A 1 78 ? -14.645 5.358 16.841 1.00 42.00 78 LYS A CA 1
ATOM 621 C C . LYS A 1 78 ? -14.164 4.690 18.134 1.00 42.00 78 LYS A C 1
ATOM 623 O O . LYS A 1 78 ? -14.791 4.854 19.175 1.00 42.00 78 LYS A O 1
ATOM 628 N N . SER A 1 79 ? -13.091 3.907 18.091 1.00 41.25 79 SER A N 1
ATOM 629 C CA . SER A 1 79 ? -12.342 3.645 19.309 1.00 41.25 79 SER A CA 1
ATOM 630 C C . SER A 1 79 ? -11.598 4.933 19.635 1.00 41.25 79 SER A C 1
ATOM 632 O O . SER A 1 79 ? -10.898 5.499 18.793 1.00 41.25 79 SER A O 1
ATOM 634 N N . ARG A 1 80 ? -11.883 5.451 20.833 1.00 43.44 80 ARG A N 1
ATOM 635 C CA . ARG A 1 80 ? -11.194 6.581 21.455 1.00 43.44 80 ARG A CA 1
ATOM 636 C C . ARG A 1 80 ? -9.693 6.375 21.298 1.00 43.44 80 ARG A C 1
ATOM 638 O O . ARG A 1 80 ? -9.187 5.334 21.703 1.00 43.44 80 ARG A O 1
ATOM 645 N N . ILE A 1 81 ? -9.006 7.344 20.707 1.00 47.78 81 ILE A N 1
ATOM 646 C CA . ILE A 1 81 ? -7.549 7.382 20.735 1.00 47.78 81 ILE A CA 1
ATOM 647 C C . ILE A 1 81 ? -7.176 8.763 21.245 1.00 47.78 81 ILE A C 1
ATOM 649 O O . ILE A 1 81 ? -7.384 9.775 20.578 1.00 47.78 81 ILE A O 1
ATOM 653 N N . GLU A 1 82 ? -6.727 8.752 22.494 1.00 41.59 82 GLU A N 1
ATOM 654 C CA . GLU A 1 82 ? -6.096 9.858 23.191 1.00 41.59 82 GLU A CA 1
ATOM 655 C C . GLU A 1 82 ? -4.832 10.274 22.436 1.00 41.59 82 GLU A C 1
ATOM 657 O O . GLU A 1 82 ? -4.046 9.421 22.023 1.00 41.59 82 GLU A O 1
ATOM 662 N N . ASN A 1 83 ? -4.704 11.589 22.235 1.00 49.69 83 ASN A N 1
ATOM 663 C CA . ASN A 1 83 ? -3.520 12.352 21.831 1.00 49.69 83 ASN A CA 1
ATOM 664 C C . ASN A 1 83 ? -2.259 11.515 21.541 1.00 49.69 83 ASN A C 1
ATOM 666 O O . ASN A 1 83 ? -1.344 11.443 22.358 1.00 49.69 83 ASN A O 1
ATOM 670 N N . GLN A 1 84 ? -2.186 10.915 20.353 1.00 48.97 84 GLN A N 1
ATOM 671 C CA . GLN A 1 84 ? -0.966 10.292 19.845 1.00 48.97 84 GLN A CA 1
ATOM 672 C C . GLN A 1 84 ? -0.621 10.900 18.495 1.00 48.97 84 GLN A C 1
ATOM 674 O O . GLN A 1 84 ? -1.357 10.713 17.531 1.00 48.97 84 GLN A O 1
ATOM 679 N N . ASP A 1 85 ? 0.504 11.618 18.488 1.00 55.62 85 ASP A N 1
ATOM 680 C CA . ASP A 1 85 ? 1.327 12.047 17.356 1.00 55.62 85 ASP A CA 1
ATOM 681 C C . ASP A 1 85 ? 0.595 12.255 16.020 1.00 55.62 85 ASP A C 1
ATOM 683 O O . ASP A 1 85 ? 0.191 11.297 15.351 1.00 55.62 85 ASP A O 1
ATOM 687 N N . ASN A 1 86 ? 0.550 13.506 15.544 1.00 71.00 86 ASN A N 1
ATOM 688 C CA . ASN A 1 86 ? -0.048 13.904 14.257 1.00 71.00 86 ASN A CA 1
ATOM 689 C C . ASN A 1 86 ? 0.336 12.982 13.080 1.00 71.00 86 ASN A C 1
ATOM 691 O O . ASN A 1 86 ? -0.441 12.805 12.137 1.00 71.00 86 ASN A O 1
ATO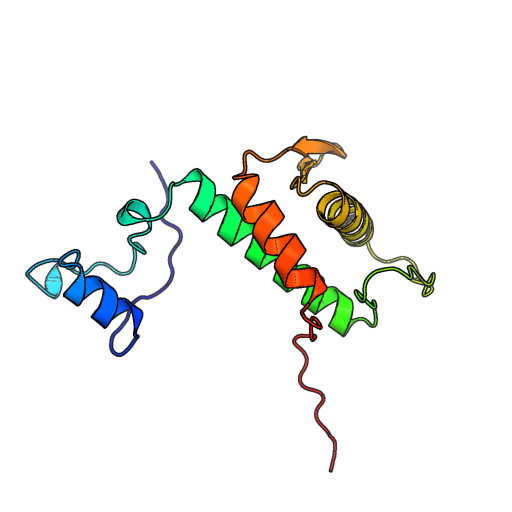M 695 N N . ARG A 1 87 ? 1.513 12.345 13.134 1.00 79.75 87 ARG A N 1
ATOM 696 C CA . ARG A 1 87 ? 1.984 11.382 12.134 1.00 79.75 87 ARG A CA 1
ATOM 697 C C . ARG A 1 87 ? 1.153 10.094 12.071 1.00 79.75 87 ARG A C 1
ATOM 699 O O . ARG A 1 87 ? 0.889 9.618 10.966 1.00 79.75 87 ARG A O 1
ATOM 706 N N . ILE A 1 88 ? 0.737 9.522 13.205 1.00 84.06 88 ILE A N 1
ATOM 707 C CA . ILE A 1 88 ? -0.063 8.283 13.234 1.00 84.06 88 ILE A CA 1
ATOM 708 C C . ILE A 1 88 ? -1.466 8.558 12.687 1.00 84.06 88 ILE A C 1
ATOM 710 O O . ILE A 1 88 ? -1.956 7.790 11.857 1.00 84.06 88 ILE A O 1
ATOM 714 N N . GLU A 1 89 ? -2.086 9.672 13.078 1.00 81.88 89 GLU A N 1
ATOM 715 C CA . GLU A 1 89 ? -3.397 10.082 12.557 1.00 81.88 89 GLU A CA 1
ATOM 716 C C . GLU A 1 89 ? -3.353 10.407 11.059 1.00 81.88 89 GLU A C 1
ATOM 718 O O . GLU A 1 89 ? -4.209 9.951 10.294 1.00 81.88 89 G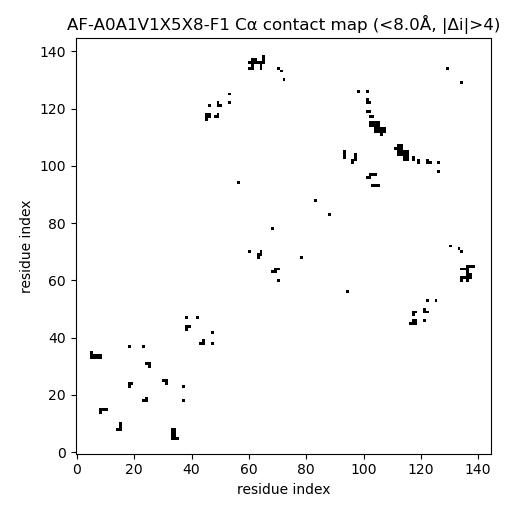LU A O 1
ATOM 723 N N . THR A 1 90 ? -2.301 11.092 10.599 1.00 83.56 90 THR A N 1
ATOM 724 C CA . THR A 1 90 ? -2.058 11.308 9.163 1.00 83.56 90 THR A CA 1
ATOM 725 C C . THR A 1 90 ? -1.898 9.975 8.426 1.00 83.56 90 THR A C 1
ATOM 727 O O . THR A 1 90 ? -2.509 9.764 7.377 1.00 83.56 90 THR A O 1
ATOM 730 N N . GLY A 1 91 ? -1.161 9.026 9.011 1.00 87.31 91 GLY A N 1
ATOM 731 C CA . GLY A 1 91 ? -1.021 7.667 8.488 1.00 87.31 91 GLY A CA 1
ATOM 732 C C . GLY A 1 91 ? -2.359 6.931 8.377 1.00 87.31 91 GLY A C 1
ATOM 733 O O . GLY A 1 91 ? -2.647 6.335 7.340 1.00 87.31 91 GLY A O 1
ATOM 734 N N . LYS A 1 92 ? -3.221 7.015 9.399 1.00 87.62 92 LYS A N 1
ATOM 735 C CA . LYS A 1 92 ? -4.582 6.448 9.364 1.00 87.62 92 LYS A CA 1
ATOM 736 C C . LYS A 1 92 ? -5.4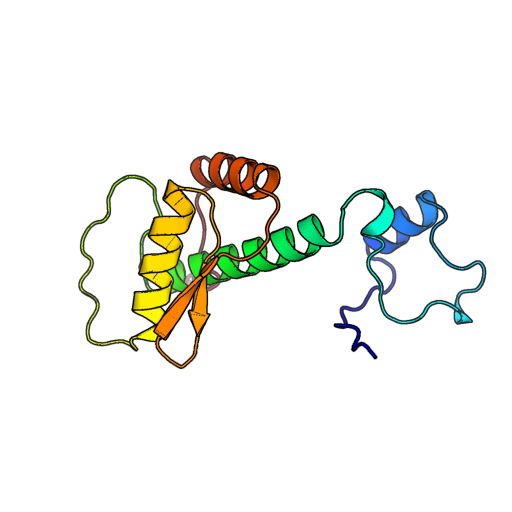39 7.103 8.280 1.00 87.62 92 LYS A C 1
ATOM 738 O O . LYS A 1 92 ? -6.167 6.399 7.579 1.00 87.62 92 LYS A O 1
ATOM 743 N N . LYS A 1 93 ? -5.348 8.427 8.104 1.00 86.12 93 LYS A N 1
ATOM 744 C CA . LYS A 1 93 ? -6.051 9.158 7.037 1.00 86.12 93 LYS A CA 1
ATOM 745 C C . LYS A 1 93 ? -5.620 8.659 5.657 1.00 86.12 93 LYS A C 1
ATOM 747 O O . LYS A 1 93 ? -6.475 8.301 4.849 1.00 86.12 93 LYS A O 1
ATOM 752 N N . PHE A 1 94 ? -4.317 8.552 5.409 1.00 90.00 94 PHE A N 1
ATOM 753 C CA . PHE A 1 94 ? -3.795 8.013 4.152 1.00 90.00 94 PHE A CA 1
ATOM 754 C C . PHE A 1 94 ? -4.152 6.554 3.927 1.00 90.00 94 PHE A C 1
ATOM 756 O O . PHE A 1 94 ? -4.488 6.191 2.804 1.00 90.00 94 PHE A O 1
ATOM 763 N N . LEU A 1 95 ? -4.155 5.735 4.978 1.00 90.62 95 LEU A N 1
ATOM 764 C CA . LEU A 1 95 ? -4.594 4.351 4.881 1.00 90.62 95 LEU A CA 1
ATOM 765 C C . LEU A 1 95 ? -6.067 4.260 4.459 1.00 90.62 95 LEU A C 1
ATOM 767 O O . LEU A 1 95 ? -6.391 3.490 3.560 1.00 90.62 95 LEU A O 1
ATOM 771 N N . ARG A 1 96 ? -6.955 5.076 5.046 1.00 87.69 96 ARG A N 1
ATOM 772 C CA . ARG A 1 96 ? -8.374 5.132 4.643 1.00 87.69 96 ARG A CA 1
ATOM 773 C C . ARG A 1 96 ? -8.535 5.542 3.182 1.00 87.69 96 ARG A C 1
ATOM 775 O O . ARG A 1 96 ? -9.309 4.917 2.465 1.00 87.69 96 ARG A O 1
ATOM 782 N N . MET A 1 97 ? -7.796 6.560 2.739 1.00 86.75 97 MET A N 1
ATOM 783 C CA . MET A 1 97 ? -7.818 6.993 1.339 1.00 86.75 97 MET A CA 1
ATOM 784 C C . MET A 1 97 ? -7.322 5.877 0.411 1.00 86.75 97 MET A C 1
ATOM 786 O O . MET A 1 97 ? -8.017 5.531 -0.538 1.00 86.75 97 MET A O 1
ATOM 790 N N . PHE A 1 98 ? -6.190 5.246 0.742 1.00 90.94 98 PHE A N 1
ATOM 791 C CA . PHE A 1 98 ? -5.622 4.129 -0.015 1.00 90.94 98 PHE A CA 1
ATOM 792 C C . PHE A 1 98 ? -6.591 2.947 -0.139 1.00 90.94 98 PHE A C 1
ATOM 794 O O . PHE A 1 98 ? -6.734 2.394 -1.223 1.00 90.94 98 PHE A O 1
ATOM 801 N N . LEU A 1 99 ? -7.281 2.556 0.937 1.00 87.56 99 LEU A N 1
ATOM 802 C CA . LEU A 1 99 ? -8.245 1.449 0.890 1.00 87.56 99 LEU A CA 1
ATOM 803 C C . LEU A 1 99 ? -9.477 1.760 0.023 1.00 87.56 99 LEU A C 1
ATOM 805 O O . LEU A 1 99 ? -10.132 0.826 -0.441 1.00 87.56 99 LEU A O 1
ATOM 809 N N . ASN A 1 100 ? -9.782 3.042 -0.199 1.00 87.69 100 ASN A N 1
ATOM 810 C CA . ASN A 1 100 ? -10.883 3.484 -1.051 1.00 87.69 100 ASN A CA 1
ATOM 811 C C . ASN A 1 100 ? -10.480 3.548 -2.534 1.00 87.69 100 ASN A C 1
ATOM 813 O O . ASN A 1 100 ? -11.159 2.983 -3.385 1.00 87.69 100 ASN A O 1
ATOM 817 N N . ASP A 1 101 ? -9.365 4.214 -2.848 1.00 87.25 101 ASP A N 1
ATOM 818 C CA . ASP A 1 101 ? -8.985 4.539 -4.232 1.00 87.25 101 ASP A CA 1
ATOM 819 C C . ASP A 1 101 ? -7.748 3.799 -4.766 1.00 87.25 101 ASP A C 1
ATOM 821 O O . ASP A 1 101 ? -7.447 3.866 -5.959 1.00 87.25 101 ASP A O 1
ATOM 825 N N . GLY A 1 102 ? -7.022 3.077 -3.912 1.00 88.50 102 GLY A N 1
ATOM 826 C CA . GLY A 1 102 ? -5.810 2.344 -4.273 1.00 88.50 102 GLY A CA 1
ATOM 827 C C . GLY A 1 102 ? -4.576 3.203 -4.533 1.00 88.50 102 GLY A C 1
ATOM 828 O O . GLY A 1 102 ? -3.572 2.670 -5.017 1.00 88.50 102 GLY A O 1
ATOM 829 N N . LYS A 1 103 ? -4.615 4.502 -4.217 1.00 91.69 103 LYS A N 1
ATOM 830 C CA . LYS A 1 103 ? -3.507 5.440 -4.424 1.00 91.69 103 LYS A CA 1
ATOM 831 C C . LYS A 1 103 ? -2.672 5.603 -3.160 1.00 91.69 103 LYS A C 1
ATOM 833 O O . LYS A 1 103 ? -3.194 5.817 -2.065 1.00 91.69 103 LYS A O 1
ATOM 838 N N . ILE A 1 104 ? -1.351 5.538 -3.316 1.00 91.31 104 ILE A N 1
ATOM 839 C CA . ILE A 1 104 ? -0.403 5.674 -2.205 1.00 91.31 104 ILE A CA 1
ATOM 840 C C . ILE A 1 104 ? 0.075 7.125 -2.140 1.00 91.31 104 ILE A C 1
ATOM 842 O O . ILE A 1 104 ? 0.610 7.648 -3.117 1.00 91.31 104 ILE A O 1
ATOM 846 N N . ARG A 1 105 ? -0.116 7.764 -0.983 1.00 89.81 105 ARG A N 1
ATOM 847 C CA . ARG A 1 105 ? 0.187 9.181 -0.748 1.00 89.81 105 ARG A CA 1
ATOM 848 C C . ARG A 1 105 ? 1.231 9.353 0.345 1.00 89.81 105 ARG A C 1
ATOM 850 O O . ARG A 1 105 ? 1.301 8.535 1.263 1.00 89.81 105 ARG A O 1
ATOM 857 N N . GLY A 1 106 ? 2.009 10.420 0.230 1.00 87.50 106 GLY A N 1
ATOM 858 C CA . GLY A 1 106 ? 2.932 10.894 1.252 1.00 87.50 106 GLY A CA 1
ATOM 859 C C . GLY A 1 106 ? 2.634 12.343 1.626 1.00 87.50 106 GLY A C 1
ATOM 860 O O . GLY A 1 106 ? 1.910 13.034 0.911 1.00 87.50 106 GLY A O 1
ATOM 861 N N . THR A 1 107 ? 3.190 12.784 2.749 1.00 86.69 107 THR A N 1
ATOM 862 C CA . THR A 1 107 ? 3.275 14.200 3.124 1.00 86.69 107 THR A CA 1
ATOM 863 C C . THR A 1 107 ? 4.724 14.651 3.069 1.00 86.69 107 THR A C 1
ATOM 865 O O . THR A 1 107 ? 5.612 13.895 3.481 1.00 86.69 107 THR A O 1
ATOM 868 N N . THR A 1 108 ? 4.968 15.871 2.608 1.00 82.44 108 THR A N 1
ATOM 869 C CA . THR A 1 108 ? 6.250 16.551 2.823 1.00 82.44 108 THR A CA 1
ATOM 870 C C . THR A 1 108 ? 6.362 17.035 4.281 1.00 82.44 108 THR A C 1
ATOM 872 O O . THR A 1 108 ? 5.351 17.039 4.996 1.00 82.44 108 THR A O 1
ATOM 875 N N . PRO A 1 109 ? 7.559 17.417 4.768 1.00 75.62 109 PRO A N 1
ATOM 876 C CA . PRO A 1 109 ? 7.712 18.057 6.080 1.00 75.62 109 PRO A CA 1
ATOM 877 C C . PRO A 1 109 ? 6.865 19.328 6.241 1.00 75.62 109 PRO A C 1
ATOM 879 O O . PRO A 1 109 ? 6.404 19.623 7.339 1.00 75.62 109 PRO A O 1
ATOM 882 N N . GLU A 1 110 ? 6.602 20.027 5.138 1.00 77.50 110 GLU A N 1
ATOM 883 C CA . GLU A 1 110 ? 5.779 21.238 5.055 1.00 77.50 110 GLU A CA 1
ATOM 884 C C . GLU A 1 110 ? 4.269 20.926 5.063 1.00 77.50 110 GLU A C 1
ATOM 886 O O . GLU A 1 110 ? 3.441 21.831 5.129 1.00 77.50 110 GLU A O 1
ATOM 891 N N . GLY A 1 111 ? 3.894 19.642 5.026 1.00 75.31 111 GLY A N 1
ATOM 892 C CA . GLY A 1 111 ? 2.508 19.179 5.101 1.00 75.31 111 GLY A CA 1
ATOM 893 C C . GLY A 1 111 ? 1.813 19.002 3.750 1.00 75.31 111 GLY A C 1
ATOM 894 O O . GLY A 1 111 ? 0.635 18.639 3.721 1.00 75.31 111 GLY A O 1
ATOM 895 N N . GLU A 1 112 ? 2.513 19.193 2.630 1.00 83.31 112 GLU A N 1
ATOM 896 C CA . GLU A 1 112 ? 1.926 19.019 1.302 1.00 83.31 112 GLU A CA 1
ATOM 897 C C . GLU A 1 112 ? 1.711 17.538 0.978 1.00 83.31 112 GLU A C 1
ATOM 899 O O . GLU A 1 112 ? 2.601 16.700 1.144 1.00 83.31 112 GLU A O 1
ATOM 904 N N . VAL A 1 113 ? 0.510 17.196 0.504 1.00 86.75 113 VAL A N 1
ATOM 905 C CA . VAL A 1 113 ? 0.156 15.820 0.139 1.00 86.75 113 VAL A CA 1
ATOM 906 C C . VAL A 1 113 ? 0.521 15.564 -1.318 1.00 86.75 113 VAL A C 1
ATOM 908 O O . VAL A 1 113 ? -0.001 16.227 -2.211 1.00 86.75 113 VAL A O 1
ATOM 911 N N . PHE A 1 114 ? 1.330 14.538 -1.576 1.00 88.19 114 PHE A N 1
ATOM 912 C CA . PHE A 1 114 ? 1.703 14.132 -2.932 1.00 88.19 114 PHE A CA 1
ATOM 913 C C . PHE A 1 114 ? 1.390 12.656 -3.204 1.00 88.19 114 PHE A C 1
ATOM 915 O O . PHE A 1 114 ? 1.374 11.813 -2.302 1.00 88.19 114 PHE A O 1
ATOM 922 N N . GLU A 1 115 ? 1.132 12.330 -4.472 1.00 92.00 115 GLU A N 1
ATOM 923 C CA . GLU A 1 115 ? 0.843 10.968 -4.931 1.00 92.00 115 GLU A CA 1
ATOM 924 C C . GLU A 1 115 ? 2.127 10.274 -5.408 1.00 92.00 115 GLU A C 1
ATOM 926 O O . GLU A 1 115 ? 2.910 10.820 -6.187 1.00 92.00 115 GLU A O 1
ATOM 931 N N . HIS A 1 116 ? 2.354 9.041 -4.956 1.00 89.94 116 HIS A N 1
ATOM 932 C CA . HIS A 1 116 ? 3.476 8.240 -5.428 1.00 89.94 116 HIS A CA 1
ATOM 933 C C . HIS A 1 116 ? 3.173 7.615 -6.792 1.00 89.94 116 HIS A C 1
ATOM 935 O O . HIS A 1 116 ? 2.093 7.075 -7.020 1.00 89.94 116 HIS A O 1
ATOM 941 N N . ARG A 1 117 ? 4.177 7.576 -7.676 1.00 90.31 117 ARG A N 1
ATOM 942 C CA . ARG A 1 117 ? 4.104 6.801 -8.924 1.00 90.31 117 ARG A CA 1
ATOM 943 C C . ARG A 1 117 ? 4.094 5.303 -8.607 1.00 90.31 117 ARG A C 1
ATOM 945 O O . ARG A 1 117 ? 5.094 4.768 -8.130 1.00 90.31 117 ARG A O 1
ATOM 952 N N . ILE A 1 118 ? 2.972 4.640 -8.879 1.00 91.88 118 ILE A N 1
ATOM 953 C CA . ILE A 1 118 ? 2.723 3.232 -8.535 1.00 91.88 118 ILE A CA 1
ATOM 954 C C . ILE A 1 118 ? 2.103 2.454 -9.701 1.00 91.88 118 ILE A C 1
ATOM 956 O O . ILE A 1 118 ? 1.593 3.035 -10.659 1.00 91.88 118 ILE A O 1
ATOM 960 N N . SER A 1 119 ? 2.138 1.124 -9.620 1.00 91.44 119 SER A N 1
ATOM 961 C CA . SER A 1 119 ? 1.329 0.252 -10.476 1.00 91.44 119 SER A CA 1
ATOM 962 C C . SER A 1 119 ? -0.083 0.116 -9.899 1.00 91.44 119 SER A C 1
ATOM 964 O O . SER A 1 119 ? -0.276 -0.495 -8.847 1.00 91.44 119 SER A O 1
ATOM 966 N N . THR A 1 120 ? -1.071 0.688 -10.586 1.00 90.38 120 THR A N 1
ATOM 967 C CA . THR A 1 120 ? -2.486 0.671 -10.174 1.00 90.38 120 THR A CA 1
ATOM 968 C C . THR A 1 120 ? -3.092 -0.731 -10.203 1.00 90.38 120 THR A C 1
ATOM 970 O O . THR A 1 120 ? -3.963 -1.049 -9.398 1.00 90.38 120 THR A O 1
ATOM 973 N N . GLU A 1 121 ? -2.626 -1.599 -11.098 1.00 91.06 121 GLU A N 1
ATOM 974 C CA . GLU A 1 121 ? -3.082 -2.989 -11.166 1.00 91.06 121 GLU A CA 1
ATOM 975 C C . GLU A 1 121 ? -2.684 -3.774 -9.914 1.00 91.06 121 GLU A C 1
ATOM 977 O O . GLU A 1 121 ? -3.503 -4.506 -9.352 1.00 91.06 121 GLU A O 1
ATOM 982 N N . LEU A 1 122 ? -1.451 -3.583 -9.432 1.00 89.81 122 LEU A N 1
ATOM 983 C CA . LEU A 1 122 ? -0.970 -4.239 -8.218 1.00 89.81 122 LEU A CA 1
ATOM 984 C C . LEU A 1 122 ? -1.719 -3.762 -6.978 1.00 89.81 122 LEU A C 1
ATOM 986 O O . LEU A 1 122 ? -2.092 -4.589 -6.146 1.00 89.81 122 LEU A O 1
ATOM 990 N N . THR A 1 123 ? -1.981 -2.459 -6.848 1.00 92.06 123 THR A N 1
ATOM 991 C CA . THR A 1 123 ? -2.723 -1.949 -5.687 1.00 92.06 123 THR A CA 1
ATOM 992 C C . THR A 1 123 ? -4.172 -2.425 -5.684 1.00 92.06 123 THR A C 1
ATOM 994 O O . THR A 1 123 ? -4.669 -2.832 -4.634 1.00 92.06 123 THR A O 1
ATOM 997 N N . LYS A 1 124 ? -4.826 -2.498 -6.851 1.00 91.25 124 LYS A N 1
ATOM 998 C CA . LYS A 1 124 ? -6.163 -3.099 -6.988 1.00 91.25 124 LYS A CA 1
ATOM 999 C C . LYS A 1 124 ? -6.176 -4.571 -6.574 1.00 91.25 124 LYS A C 1
ATOM 1001 O O . LYS A 1 124 ? -6.993 -4.949 -5.733 1.00 91.25 124 LYS A O 1
ATOM 1006 N N . LYS A 1 125 ? -5.257 -5.390 -7.107 1.00 90.56 125 LYS A N 1
ATOM 1007 C CA . LYS A 1 125 ? -5.129 -6.816 -6.742 1.00 90.56 125 LYS A CA 1
ATOM 1008 C C . LYS A 1 125 ? -4.873 -6.987 -5.242 1.00 90.56 125 LYS A C 1
ATOM 1010 O O . LYS A 1 125 ? -5.490 -7.841 -4.607 1.00 90.56 125 LYS A O 1
ATOM 1015 N N . PHE A 1 126 ? -4.009 -6.150 -4.668 1.00 90.12 126 PHE A N 1
ATOM 1016 C CA . PHE A 1 126 ? -3.712 -6.152 -3.239 1.00 90.12 126 PHE A CA 1
ATOM 1017 C C . PHE A 1 126 ? -4.958 -5.863 -2.395 1.00 90.12 126 PHE A C 1
ATOM 1019 O O . P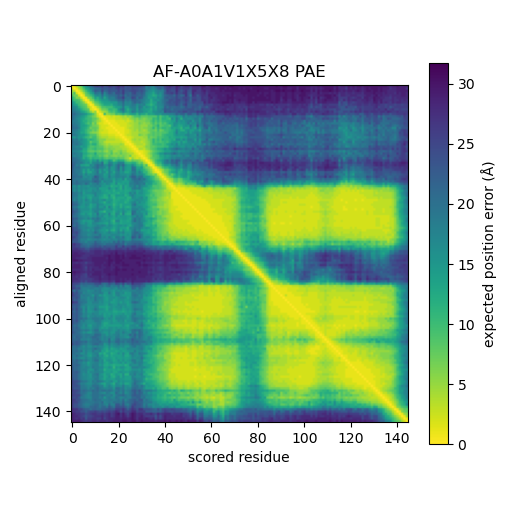HE A 1 126 ? -5.283 -6.650 -1.510 1.00 90.12 126 PHE A O 1
ATOM 1026 N N . ILE A 1 127 ? -5.695 -4.787 -2.690 1.00 88.69 127 ILE A N 1
ATOM 1027 C CA . ILE A 1 127 ? -6.903 -4.408 -1.938 1.00 88.69 127 ILE A CA 1
ATOM 1028 C C . ILE A 1 127 ? -7.988 -5.480 -2.057 1.00 88.69 127 ILE A C 1
ATOM 1030 O O . ILE A 1 127 ? -8.620 -5.826 -1.061 1.00 88.69 127 ILE A O 1
ATOM 1034 N N . GLN A 1 128 ? -8.193 -6.040 -3.253 1.00 88.31 128 GLN A N 1
ATOM 1035 C CA . GLN A 1 128 ? -9.147 -7.133 -3.455 1.00 88.31 128 GLN A CA 1
ATOM 1036 C C . GLN A 1 128 ? -8.811 -8.349 -2.588 1.00 88.31 128 GLN A C 1
AT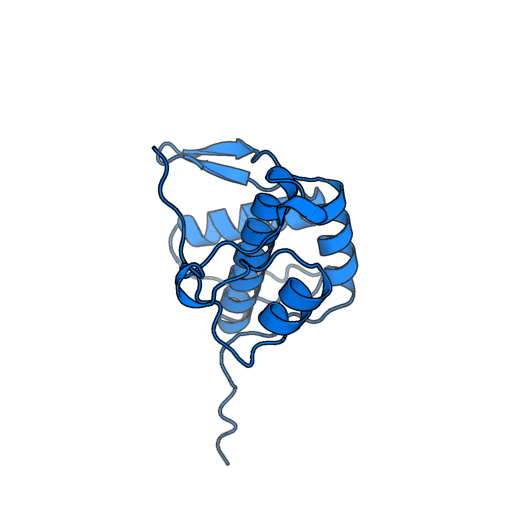OM 1038 O O . GLN A 1 128 ? -9.691 -8.882 -1.918 1.00 88.31 128 GLN A O 1
ATOM 1043 N N . ARG A 1 129 ? -7.537 -8.760 -2.553 1.00 87.50 129 ARG A N 1
ATOM 1044 C CA . ARG A 1 129 ? -7.090 -9.873 -1.704 1.00 87.50 129 ARG A CA 1
ATOM 1045 C C . ARG A 1 129 ? -7.183 -9.541 -0.218 1.00 87.50 129 ARG A C 1
ATOM 1047 O O . ARG A 1 129 ? -7.573 -10.404 0.560 1.00 87.50 129 ARG A O 1
ATOM 1054 N N . LEU A 1 130 ? -6.900 -8.299 0.169 1.00 86.12 130 LEU A N 1
ATOM 1055 C CA . LEU A 1 130 ? -6.985 -7.847 1.555 1.00 86.12 130 LEU A CA 1
ATOM 1056 C C . LEU A 1 130 ? -8.408 -7.962 2.122 1.00 86.12 130 LEU A C 1
ATOM 1058 O O . LEU A 1 130 ? -8.560 -8.331 3.280 1.00 86.12 130 LEU A O 1
ATOM 1062 N N . LYS A 1 131 ? -9.452 -7.721 1.313 1.00 81.69 131 LYS A N 1
ATOM 1063 C CA . LYS A 1 131 ? -10.858 -7.873 1.745 1.00 81.69 131 LYS A CA 1
ATOM 1064 C C . LYS A 1 131 ? -11.202 -9.294 2.208 1.00 81.69 131 LYS A C 1
ATOM 1066 O O . LYS A 1 131 ? -12.081 -9.450 3.046 1.00 81.69 131 LYS A O 1
ATOM 1071 N N . GLY A 1 132 ? -10.525 -10.308 1.669 1.00 76.31 132 GLY A N 1
ATOM 1072 C CA . GLY A 1 132 ? -10.734 -11.714 2.028 1.00 76.31 132 GLY A CA 1
ATOM 1073 C C . GLY A 1 132 ? -9.811 -12.231 3.133 1.00 76.31 132 GLY A C 1
ATOM 1074 O O . GLY A 1 132 ? -9.902 -13.401 3.491 1.00 76.31 132 GLY A O 1
ATOM 1075 N N . ILE A 1 133 ? -8.902 -11.402 3.658 1.00 80.69 133 ILE A N 1
ATOM 1076 C CA . ILE A 1 133 ? -7.890 -11.822 4.632 1.00 80.69 133 ILE A CA 1
ATOM 1077 C C . ILE A 1 133 ? -8.081 -11.042 5.928 1.00 80.69 133 ILE A C 1
ATOM 1079 O O . ILE A 1 133 ? -8.087 -9.812 5.948 1.00 80.69 133 ILE A O 1
ATOM 1083 N N . ARG A 1 134 ? -8.150 -11.759 7.052 1.00 76.50 134 ARG A N 1
ATOM 1084 C CA . ARG A 1 134 ? -8.062 -11.131 8.371 1.00 76.50 134 ARG A CA 1
ATOM 1085 C C . ARG A 1 134 ? -6.604 -10.782 8.665 1.00 76.50 134 ARG A C 1
ATOM 1087 O O . ARG A 1 134 ? -5.787 -11.667 8.913 1.00 76.50 134 ARG A O 1
ATOM 1094 N N . VAL A 1 135 ? -6.276 -9.491 8.643 1.00 78.88 135 VAL A N 1
ATOM 1095 C CA . VAL A 1 135 ? -4.950 -9.007 9.052 1.00 78.88 135 VAL A CA 1
ATOM 1096 C C . VAL A 1 135 ? -4.773 -9.265 10.549 1.00 78.88 135 VAL A C 1
ATOM 1098 O O . VAL A 1 135 ? -5.586 -8.821 11.358 1.00 78.88 135 VAL A O 1
ATOM 1101 N N . ARG A 1 136 ? -3.720 -10.003 10.907 1.00 77.50 136 ARG A N 1
ATOM 1102 C CA . ARG A 1 136 ? -3.303 -10.238 12.295 1.00 77.50 136 ARG A CA 1
ATOM 1103 C C . ARG A 1 136 ? -2.150 -9.308 12.649 1.00 77.50 136 ARG A C 1
ATOM 1105 O O . ARG A 1 136 ? -1.345 -8.988 11.775 1.00 77.50 136 ARG A O 1
ATOM 1112 N N . GLY A 1 137 ? -2.104 -8.895 13.910 1.00 73.25 137 GLY A N 1
ATOM 1113 C CA . GLY A 1 137 ? -0.988 -8.156 14.485 1.00 73.25 137 GLY A CA 1
ATOM 1114 C C . GLY A 1 137 ? 0.325 -8.948 14.470 1.00 73.25 137 GLY A C 1
ATOM 1115 O O . GLY A 1 137 ? 0.360 -10.102 14.036 1.00 73.25 137 GLY A O 1
ATOM 1116 N N . THR A 1 138 ? 1.409 -8.305 14.890 1.00 72.81 138 THR A N 1
ATOM 1117 C CA . THR A 1 138 ? 2.750 -8.905 14.972 1.00 72.81 138 THR A CA 1
ATOM 1118 C C . THR A 1 138 ? 3.087 -9.358 16.389 1.00 72.81 138 THR A C 1
ATOM 1120 O O . THR A 1 138 ? 4.002 -10.160 16.551 1.00 72.81 138 THR A O 1
ATOM 1123 N N . GLN A 1 139 ? 2.374 -8.877 17.412 1.00 66.62 139 GLN A N 1
ATOM 1124 C CA . GLN A 1 139 ? 2.576 -9.384 18.763 1.00 66.62 139 GLN A CA 1
ATOM 1125 C C . GLN A 1 139 ? 1.966 -10.782 18.871 1.00 66.62 139 GLN A C 1
ATOM 1127 O O . GLN A 1 139 ? 0.761 -10.970 18.683 1.00 66.62 139 GLN A O 1
ATOM 1132 N N . GLU A 1 140 ? 2.811 -11.775 19.150 1.00 52.88 140 GLU A N 1
ATOM 1133 C CA . GLU A 1 140 ? 2.335 -13.055 19.651 1.00 52.88 140 GLU A CA 1
ATOM 1134 C C . GLU A 1 140 ? 1.609 -12.786 20.962 1.00 52.88 140 GLU A C 1
ATOM 1136 O O . GLU A 1 140 ? 2.166 -12.223 21.904 1.00 52.88 140 GLU A O 1
ATOM 1141 N N . VAL A 1 141 ? 0.338 -13.174 21.012 1.00 52.62 141 VAL A N 1
ATOM 1142 C CA . VAL A 1 141 ? -0.349 -13.315 22.285 1.00 52.62 141 VAL A CA 1
ATOM 1143 C C . VAL A 1 141 ? 0.377 -14.454 22.988 1.00 52.62 141 VAL A C 1
ATOM 1145 O O . VAL A 1 141 ? 0.119 -15.621 22.689 1.00 52.62 141 VAL A O 1
ATOM 1148 N N . LEU A 1 142 ? 1.317 -14.116 23.875 1.00 44.97 142 LEU A N 1
ATOM 1149 C CA . LEU A 1 142 ? 1.765 -15.031 24.912 1.00 44.97 142 LEU A CA 1
ATOM 1150 C C . LEU A 1 142 ? 0.502 -15.402 25.681 1.00 44.97 142 LEU A C 1
ATOM 1152 O O . LEU A 1 142 ? -0.031 -14.639 26.485 1.00 44.97 142 LEU A O 1
ATOM 1156 N N . SER A 1 143 ? -0.051 -16.547 25.309 1.00 39.66 143 SER A N 1
ATOM 1157 C CA . SER A 1 143 ? -1.080 -17.220 26.068 1.00 39.66 143 SER A CA 1
ATOM 1158 C C . SER A 1 143 ? -0.351 -17.690 27.313 1.00 39.66 143 SER A C 1
ATOM 1160 O O . SER A 1 143 ? 0.358 -18.690 27.272 1.00 39.66 143 SER A O 1
ATOM 1162 N N . ASN A 1 144 ? -0.429 -16.895 28.382 1.00 38.38 144 ASN A N 1
ATOM 1163 C CA . ASN A 1 144 ? -0.032 -17.353 29.703 1.00 38.38 144 ASN A CA 1
ATOM 1164 C C . ASN A 1 144 ? -0.846 -18.623 29.983 1.00 38.38 144 ASN A C 1
ATOM 1166 O O . ASN A 1 144 ? -2.068 -18.546 30.137 1.00 38.38 144 ASN A O 1
ATOM 1170 N N . MET A 1 145 ? -0.162 -19.768 29.927 1.00 36.31 145 MET A N 1
ATOM 1171 C CA . MET A 1 145 ? -0.585 -20.999 30.590 1.00 36.31 145 MET A CA 1
ATOM 1172 C C . MET A 1 145 ? -0.448 -20.825 32.097 1.00 36.31 145 MET A C 1
ATOM 1174 O O . MET A 1 145 ? 0.508 -20.131 32.516 1.00 36.31 145 MET A O 1
#

pLDDT: mean 71.17, std 18.21, range [31.17, 92.06]

Sequence (145 aa):
MTMTDILLIQPPIRDFELCSNLKILPDKFSLMRSSALPLFHATTRKEAVTLLRLGRILNFMKYLVDRGWNITGASIKKSRIENQDNRIETGKKFLRMFLNDGKIRGTTPEGEVFEHRISTELTKKFIQRLKGIRVRGTQEVLSNM